Protein AF-A0A958HT23-F1 (afdb_monomer_lite)

Structure (mmCIF, N/CA/C/O backbone):
data_AF-A0A958HT23-F1
#
_entry.id   AF-A0A958HT23-F1
#
loop_
_atom_site.group_PDB
_atom_site.id
_atom_site.type_symbol
_atom_site.label_atom_id
_atom_site.label_alt_id
_atom_site.label_comp_id
_atom_site.label_asym_id
_atom_site.label_entity_id
_atom_site.label_seq_id
_atom_site.pdbx_PDB_ins_code
_atom_site.Cartn_x
_atom_site.Cartn_y
_atom_site.Cartn_z
_atom_site.occupancy
_atom_site.B_iso_or_equiv
_atom_site.auth_seq_id
_atom_site.auth_comp_id
_atom_site.auth_asym_id
_atom_site.auth_atom_id
_atom_site.pdbx_PDB_model_num
ATOM 1 N N . MET A 1 1 ? -53.610 -62.988 22.660 1.00 41.72 1 MET A N 1
ATOM 2 C CA . MET A 1 1 ? -52.977 -63.587 23.856 1.00 41.72 1 MET A CA 1
ATOM 3 C C . MET A 1 1 ? -51.464 -63.371 23.734 1.00 41.72 1 MET A C 1
ATOM 5 O O . MET A 1 1 ? -50.946 -63.710 22.685 1.00 41.72 1 MET A O 1
ATOM 9 N N . ALA A 1 2 ? -50.838 -62.733 24.742 1.00 45.59 2 ALA A N 1
ATOM 10 C CA . ALA A 1 2 ? -49.400 -62.409 24.963 1.00 45.59 2 ALA A CA 1
ATOM 11 C C . ALA A 1 2 ? -48.621 -61.638 23.858 1.00 45.59 2 ALA A C 1
ATOM 13 O O . ALA A 1 2 ? -48.420 -62.140 22.766 1.00 45.59 2 ALA A O 1
ATOM 14 N N . ARG A 1 3 ? -48.279 -60.345 24.014 1.00 47.38 3 ARG A N 1
ATOM 15 C CA . ARG A 1 3 ? -47.216 -59.699 24.837 1.00 47.38 3 ARG A CA 1
ATOM 16 C C . ARG A 1 3 ? -45.774 -60.129 24.506 1.00 47.38 3 ARG A C 1
ATOM 18 O O . ARG A 1 3 ? -45.366 -61.225 24.856 1.00 47.38 3 ARG A O 1
ATOM 25 N N . GLY A 1 4 ? -44.988 -59.165 24.016 1.00 48.19 4 GLY A N 1
ATOM 26 C CA . GLY A 1 4 ? -43.522 -59.177 23.993 1.00 48.19 4 GLY A CA 1
ATOM 27 C C . GLY A 1 4 ? -42.969 -57.778 23.695 1.00 48.19 4 GLY A C 1
ATOM 28 O O . GLY A 1 4 ? -42.936 -57.358 22.548 1.00 48.19 4 GLY A O 1
ATOM 29 N N . ARG A 1 5 ? -42.611 -57.036 24.751 1.00 46.72 5 ARG A N 1
ATOM 30 C CA . ARG A 1 5 ? -41.972 -55.709 24.723 1.00 46.72 5 ARG A CA 1
ATOM 31 C C . ARG A 1 5 ? -40.479 -55.861 24.416 1.00 46.72 5 ARG A C 1
ATOM 33 O O . ARG A 1 5 ? -39.824 -56.658 25.076 1.00 46.72 5 ARG A O 1
ATOM 40 N N . GLY A 1 6 ? -39.951 -55.038 23.513 1.00 45.25 6 GLY A N 1
ATOM 41 C CA . GLY A 1 6 ? -38.518 -54.826 23.308 1.00 45.25 6 GLY A CA 1
ATOM 42 C C . GLY A 1 6 ? -38.237 -53.331 23.210 1.00 45.25 6 GLY A C 1
ATOM 43 O O . GLY A 1 6 ? -38.505 -52.710 22.189 1.00 45.25 6 GLY A O 1
ATOM 44 N N . VAL A 1 7 ? -37.778 -52.759 24.319 1.00 47.97 7 VAL A N 1
ATOM 45 C CA . VAL A 1 7 ? -37.356 -51.366 24.477 1.00 47.97 7 VAL A CA 1
ATOM 46 C C . VAL A 1 7 ? -35.978 -51.197 23.833 1.00 47.97 7 VAL A C 1
ATOM 48 O O . VAL A 1 7 ? -35.064 -51.947 24.157 1.00 47.97 7 VAL A O 1
ATOM 51 N N . GLY A 1 8 ? -35.824 -50.199 22.964 1.00 46.75 8 GLY A N 1
ATOM 52 C CA . GLY A 1 8 ? -34.538 -49.754 22.428 1.00 46.75 8 GLY A CA 1
ATOM 53 C C . GLY A 1 8 ? -34.444 -48.237 22.525 1.00 46.75 8 GLY A C 1
ATOM 54 O O . GLY A 1 8 ? -34.752 -47.530 21.572 1.00 46.75 8 GLY A O 1
ATOM 55 N N . ILE A 1 9 ? -34.075 -47.740 23.707 1.00 49.38 9 ILE A N 1
ATOM 56 C CA . ILE A 1 9 ? -33.758 -46.329 23.943 1.00 49.38 9 ILE A CA 1
ATOM 57 C C . ILE A 1 9 ? -32.324 -46.130 23.455 1.00 49.38 9 ILE A C 1
ATOM 59 O O . ILE A 1 9 ? -31.376 -46.518 24.132 1.00 49.38 9 ILE A O 1
ATOM 63 N N . GLY A 1 10 ? -32.167 -45.563 22.263 1.00 40.88 10 GLY A N 1
ATOM 64 C CA . GLY A 1 10 ? -30.887 -45.087 21.753 1.00 40.88 10 GLY A CA 1
ATOM 65 C C . GLY A 1 10 ? -30.803 -43.574 21.891 1.00 40.88 10 GLY A C 1
ATOM 66 O O . GLY A 1 10 ? -31.068 -42.854 20.935 1.00 40.88 10 GLY A O 1
ATOM 67 N N . ASN A 1 11 ? -30.445 -43.094 23.082 1.00 47.09 11 ASN A N 1
ATOM 68 C CA . ASN A 1 11 ? -29.909 -41.747 23.255 1.00 47.09 11 ASN A CA 1
ATOM 69 C C . ASN A 1 11 ? -28.572 -41.678 22.511 1.00 47.09 11 ASN A C 1
ATOM 71 O O . ASN A 1 11 ? -27.587 -42.221 23.001 1.00 47.09 11 ASN A O 1
ATOM 75 N N . ILE A 1 12 ? -28.510 -40.975 21.382 1.00 53.31 12 ILE A N 1
ATOM 76 C CA . ILE A 1 12 ? -27.264 -40.335 20.956 1.00 53.31 12 ILE A CA 1
ATOM 77 C C . ILE A 1 12 ? -27.627 -38.928 20.507 1.00 53.31 12 ILE A C 1
ATOM 79 O O . ILE A 1 12 ? -28.029 -38.688 19.370 1.00 53.31 12 ILE A O 1
ATOM 83 N N . GLY A 1 13 ? -27.514 -38.001 21.457 1.00 44.50 13 GLY A N 1
ATOM 84 C CA . GLY A 1 13 ? -27.459 -36.584 21.166 1.00 44.50 13 GLY A CA 1
ATOM 85 C C . GLY A 1 13 ? -26.344 -36.338 20.163 1.00 44.50 13 GLY A C 1
ATOM 86 O O . GLY A 1 13 ? -25.166 -36.531 20.460 1.00 44.50 13 GLY A O 1
ATOM 87 N N . VAL A 1 14 ? -26.717 -35.896 18.967 1.00 52.97 14 VAL A N 1
ATOM 88 C CA . VAL A 1 14 ? -25.777 -35.194 18.107 1.00 52.97 14 VAL A CA 1
ATOM 89 C C . VAL A 1 14 ? -25.754 -33.764 18.624 1.00 52.97 14 VAL A C 1
ATOM 91 O O . VAL A 1 14 ? -26.458 -32.881 18.143 1.00 52.97 14 VAL A O 1
ATOM 94 N N . GLU A 1 15 ? -24.973 -33.583 19.687 1.00 54.41 15 GLU A N 1
ATOM 95 C CA . GLU A 1 15 ? -24.462 -32.297 20.136 1.00 54.41 15 GLU A CA 1
ATOM 96 C C . GLU A 1 15 ? -23.711 -31.691 18.942 1.00 54.41 15 GLU A C 1
ATOM 98 O O . GLU A 1 15 ? -22.538 -31.992 18.689 1.00 54.41 15 GLU A O 1
ATOM 103 N N . LEU A 1 16 ? -24.417 -30.897 18.133 1.00 58.34 16 LEU A N 1
ATOM 104 C CA . LEU A 1 16 ? -23.823 -30.097 17.072 1.00 58.34 16 LEU A CA 1
ATOM 105 C C . LEU A 1 16 ? -22.944 -29.056 17.750 1.00 58.34 16 LEU A C 1
ATOM 107 O O . LEU A 1 16 ? -23.380 -27.985 18.170 1.00 58.34 16 LEU A O 1
ATOM 111 N N . ARG A 1 17 ? -21.684 -29.467 17.897 1.00 58.97 17 ARG A N 1
ATOM 112 C CA . ARG A 1 17 ? -20.545 -28.717 18.402 1.00 58.97 17 ARG A CA 1
ATOM 113 C C . ARG A 1 17 ? -20.655 -27.272 17.947 1.00 58.97 17 ARG A C 1
ATOM 115 O O . ARG A 1 17 ? -20.439 -26.951 16.781 1.00 58.97 17 ARG A O 1
ATOM 122 N N . ARG A 1 18 ? -20.959 -26.402 18.905 1.00 56.88 18 ARG A N 1
ATOM 123 C CA . ARG A 1 18 ? -20.845 -24.953 18.795 1.00 56.88 18 ARG A CA 1
ATOM 124 C C . ARG A 1 18 ? -19.383 -24.642 18.468 1.00 56.88 18 ARG A C 1
ATOM 126 O O . ARG A 1 18 ? -18.543 -24.534 19.360 1.00 56.88 18 ARG A O 1
ATOM 133 N N . GLN A 1 19 ? -19.050 -24.591 17.181 1.00 58.28 19 GLN A N 1
ATOM 134 C CA . GLN A 1 19 ? -17.719 -24.229 16.724 1.00 58.28 19 GLN A CA 1
ATOM 135 C C . GLN A 1 19 ? -17.505 -22.775 17.137 1.00 58.28 19 GLN A C 1
ATOM 137 O O . GLN A 1 19 ? -18.157 -21.865 16.624 1.00 58.28 19 GLN A O 1
ATOM 142 N N . LYS A 1 20 ? -16.650 -22.571 18.145 1.00 55.00 20 LYS A N 1
ATOM 143 C CA . LYS A 1 20 ? -16.154 -21.255 18.542 1.00 55.00 20 LYS A CA 1
ATOM 144 C C . LYS A 1 20 ? -15.677 -20.562 17.266 1.00 55.00 20 LYS A C 1
ATOM 146 O O . LYS A 1 20 ? -14.669 -20.975 16.698 1.00 55.00 20 LYS A O 1
ATOM 151 N N . ARG A 1 21 ? -16.403 -19.538 16.803 1.00 58.19 21 ARG A N 1
ATOM 152 C CA . ARG A 1 21 ? -15.860 -18.557 15.860 1.00 58.19 21 ARG A CA 1
ATOM 153 C C . ARG A 1 21 ? -14.637 -17.970 16.554 1.00 58.19 21 ARG A C 1
ATOM 155 O O . ARG A 1 21 ? -14.781 -17.185 17.488 1.00 58.19 21 ARG A O 1
ATOM 162 N N . GLY A 1 22 ? -13.450 -18.446 16.185 1.00 57.28 22 GLY A N 1
ATOM 163 C CA . GLY A 1 22 ? -12.208 -17.803 16.581 1.00 57.28 22 GLY A CA 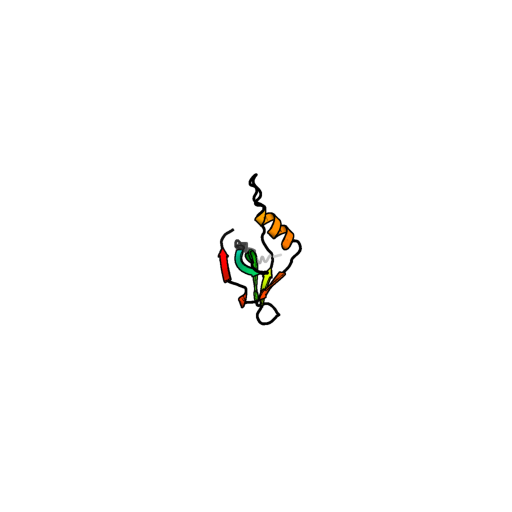1
ATOM 164 C C . GLY A 1 22 ? -12.292 -16.353 16.130 1.00 57.28 22 GLY A C 1
ATOM 165 O O . GLY A 1 22 ? -12.727 -16.084 15.010 1.00 57.28 22 GLY A O 1
ATOM 166 N N . VAL A 1 23 ? -11.962 -15.422 17.019 1.00 65.19 23 VAL A N 1
ATOM 167 C CA . VAL A 1 23 ? -11.847 -14.012 16.652 1.00 65.19 23 VAL A CA 1
ATOM 168 C C . VAL A 1 23 ? -10.765 -13.936 15.578 1.00 65.19 23 VAL A C 1
ATOM 170 O O . VAL A 1 23 ? -9.591 -14.165 15.865 1.00 65.19 23 VAL A O 1
ATOM 173 N N . VAL A 1 24 ? -11.167 -13.692 14.330 1.00 64.38 24 VAL A N 1
ATOM 174 C CA . VAL A 1 24 ? -10.230 -13.443 13.236 1.00 64.38 24 VAL A CA 1
ATOM 175 C C . VAL A 1 24 ? -9.594 -12.094 13.538 1.00 64.38 24 VAL A C 1
ATOM 177 O O . VAL A 1 24 ? -10.261 -11.065 13.463 1.00 64.38 24 VAL A O 1
ATOM 180 N N . ARG A 1 25 ? -8.323 -12.093 13.949 1.00 70.50 25 ARG A N 1
ATOM 181 C CA . ARG A 1 25 ? -7.561 -10.848 14.043 1.00 70.50 25 ARG A CA 1
ATOM 182 C C . ARG A 1 25 ? -7.295 -10.377 12.618 1.00 70.50 25 ARG A C 1
ATOM 184 O O . ARG A 1 25 ? -6.618 -11.076 11.866 1.00 70.50 25 ARG A O 1
ATOM 191 N N . MET A 1 26 ? -7.860 -9.230 12.247 1.00 80.12 26 MET A N 1
ATOM 192 C CA . MET A 1 26 ? -7.470 -8.549 11.015 1.00 80.12 26 MET A CA 1
ATOM 193 C C . MET A 1 26 ? -6.020 -8.113 11.181 1.00 80.12 26 MET A C 1
ATOM 195 O O . MET A 1 26 ? -5.702 -7.362 12.102 1.00 80.12 26 MET A O 1
ATOM 199 N N . ARG A 1 27 ? -5.148 -8.640 10.326 1.00 90.06 27 ARG A N 1
ATOM 200 C CA . ARG A 1 27 ? -3.759 -8.202 10.255 1.00 90.06 27 ARG A CA 1
ATOM 201 C C . ARG A 1 27 ? -3.731 -6.881 9.509 1.00 90.06 27 ARG A C 1
ATOM 203 O O . ARG A 1 27 ? -4.396 -6.747 8.483 1.00 90.06 27 ARG A O 1
ATOM 210 N N . ILE A 1 28 ? -2.979 -5.928 10.031 1.00 94.75 28 ILE A N 1
ATOM 211 C CA . ILE A 1 28 ? -2.720 -4.667 9.354 1.00 94.75 28 ILE A CA 1
ATOM 212 C C . ILE A 1 28 ? -1.229 -4.596 9.130 1.00 94.75 28 ILE A C 1
ATOM 214 O O . ILE A 1 28 ? -0.439 -4.839 10.038 1.00 94.75 28 ILE A O 1
ATOM 218 N N . PHE A 1 29 ? -0.852 -4.268 7.909 1.00 96.44 29 PHE A N 1
ATOM 219 C CA . PHE A 1 29 ? 0.526 -4.060 7.545 1.00 96.44 29 PHE A CA 1
ATOM 220 C C . PHE A 1 29 ? 0.758 -2.593 7.255 1.00 96.44 29 PHE A C 1
ATOM 222 O O . PHE A 1 29 ? 0.017 -1.986 6.486 1.00 96.44 29 PHE A O 1
ATOM 229 N N . ARG A 1 30 ? 1.811 -2.035 7.841 1.00 96.00 30 ARG A N 1
ATOM 230 C CA . ARG A 1 30 ? 2.330 -0.718 7.497 1.00 96.00 30 ARG A CA 1
ATOM 231 C C . ARG A 1 30 ? 3.476 -0.881 6.508 1.00 96.00 30 ARG A C 1
ATOM 233 O O . ARG A 1 30 ? 4.464 -1.549 6.812 1.00 96.00 30 ARG A O 1
ATOM 240 N N . VAL A 1 31 ? 3.341 -0.270 5.337 1.00 96.81 31 VAL A N 1
ATOM 241 C CA . VAL A 1 31 ? 4.287 -0.377 4.222 1.00 96.81 31 VAL A CA 1
ATOM 242 C C . VAL A 1 31 ? 4.873 0.993 3.928 1.00 96.81 31 VAL A C 1
ATOM 244 O O . VAL A 1 31 ? 4.147 1.914 3.556 1.00 96.81 31 VAL A O 1
ATOM 247 N N . SER A 1 32 ? 6.190 1.120 4.074 1.00 96.81 32 SER A N 1
ATOM 248 C CA . SER A 1 32 ? 6.939 2.337 3.758 1.00 96.81 32 SER A CA 1
ATOM 249 C C . SER A 1 32 ? 7.758 2.132 2.486 1.00 96.81 32 SER A C 1
ATOM 251 O O . SER A 1 32 ? 8.526 1.172 2.405 1.00 96.81 32 SER A O 1
ATOM 253 N N . PHE A 1 33 ? 7.623 3.017 1.499 1.00 96.88 33 PHE A 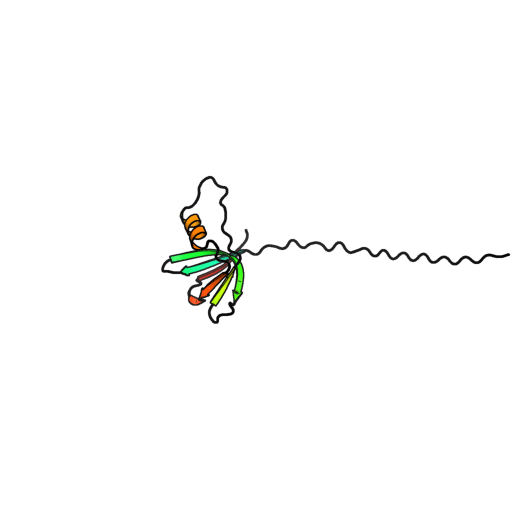N 1
ATOM 254 C CA . PHE A 1 33 ? 8.273 2.868 0.191 1.00 96.88 33 PHE A CA 1
ATOM 255 C C . PHE A 1 33 ? 8.571 4.212 -0.484 1.00 96.88 33 PHE A C 1
ATOM 257 O O . PHE A 1 33 ? 7.963 5.234 -0.167 1.00 96.88 33 PHE A O 1
ATOM 264 N N . HIS A 1 34 ? 9.499 4.205 -1.438 1.00 96.19 34 HIS A N 1
ATOM 265 C CA . HIS A 1 34 ? 9.778 5.339 -2.315 1.00 96.19 34 HIS A CA 1
ATOM 266 C C . HIS A 1 34 ? 8.895 5.308 -3.567 1.00 96.19 34 HIS A C 1
ATOM 268 O O . HIS A 1 34 ? 8.776 4.280 -4.226 1.00 96.19 34 HIS A O 1
ATOM 274 N N . SER A 1 35 ? 8.326 6.453 -3.945 1.00 91.81 35 SER A N 1
ATOM 275 C CA . SER A 1 35 ? 7.646 6.639 -5.232 1.00 91.81 35 SER A CA 1
ATOM 276 C C . SER A 1 35 ? 7.769 8.092 -5.680 1.00 91.81 35 SER A C 1
ATOM 278 O O . SER A 1 35 ? 7.587 9.004 -4.877 1.00 91.81 35 SER A O 1
ATOM 280 N N . ASN A 1 36 ? 8.121 8.326 -6.948 1.00 89.88 36 ASN A N 1
ATOM 281 C CA . ASN A 1 36 ? 8.217 9.665 -7.551 1.00 89.88 36 ASN A CA 1
ATOM 282 C C . ASN A 1 36 ? 8.998 10.694 -6.702 1.00 89.88 36 ASN A C 1
ATOM 284 O O . ASN A 1 36 ? 8.590 11.846 -6.558 1.00 89.88 36 ASN A O 1
ATOM 288 N N . GLY A 1 37 ? 10.114 10.266 -6.101 1.00 90.94 37 GLY A N 1
ATOM 289 C CA . GLY A 1 37 ? 10.967 11.117 -5.259 1.00 90.94 37 GLY A CA 1
ATOM 290 C C . GLY A 1 37 ? 10.409 11.427 -3.864 1.00 90.94 37 GLY A C 1
ATOM 291 O O . GLY A 1 37 ? 11.017 12.198 -3.128 1.00 90.94 37 GLY A O 1
ATOM 292 N N . LYS A 1 38 ? 9.282 10.825 -3.479 1.00 90.88 38 LYS A N 1
ATOM 293 C CA . LYS A 1 38 ? 8.664 10.953 -2.155 1.00 90.88 38 LYS A CA 1
ATOM 294 C C . LYS A 1 38 ? 8.709 9.624 -1.408 1.00 90.88 38 LYS A C 1
ATOM 296 O O . LYS A 1 38 ? 8.831 8.557 -2.009 1.00 90.88 38 LYS A O 1
ATOM 301 N N . VAL A 1 39 ? 8.600 9.704 -0.087 1.00 92.69 39 VAL A N 1
ATOM 302 C CA . VAL A 1 39 ? 8.394 8.548 0.788 1.00 92.69 39 VAL A CA 1
ATOM 303 C C . VAL A 1 39 ? 6.914 8.465 1.126 1.00 92.69 39 VAL A C 1
ATOM 305 O O . VAL A 1 39 ? 6.335 9.437 1.604 1.00 92.69 39 VAL A O 1
ATOM 308 N N . TYR A 1 40 ? 6.328 7.298 0.893 1.00 93.31 40 TYR A N 1
ATOM 309 C CA . TYR A 1 40 ? 4.947 6.981 1.223 1.00 93.31 40 TYR A CA 1
ATOM 310 C C . TYR A 1 40 ? 4.903 5.996 2.386 1.00 93.31 40 TYR A C 1
ATOM 312 O O . TYR A 1 40 ? 5.788 5.149 2.532 1.00 93.31 40 TYR A O 1
ATOM 320 N N . GLN A 1 41 ? 3.850 6.098 3.193 1.00 93.38 41 GLN A N 1
ATOM 321 C CA . GLN A 1 41 ? 3.507 5.129 4.223 1.00 93.38 41 GLN A CA 1
ATOM 322 C C . GLN A 1 41 ? 2.021 4.800 4.095 1.00 93.38 41 GLN A C 1
ATOM 324 O O . GLN A 1 41 ? 1.183 5.674 4.299 1.00 93.38 41 GLN A O 1
ATOM 329 N N . LEU A 1 42 ? 1.707 3.554 3.749 1.00 93.69 42 LEU A N 1
ATOM 330 C CA . LEU A 1 42 ? 0.335 3.075 3.588 1.00 93.69 42 LEU A CA 1
ATOM 331 C C . LEU A 1 42 ? 0.055 1.930 4.555 1.00 93.69 42 LEU A C 1
ATOM 333 O O . LEU A 1 42 ? 0.951 1.144 4.870 1.00 93.69 42 LEU A O 1
ATOM 337 N N . HIS A 1 43 ? -1.196 1.826 4.993 1.00 94.44 43 HIS A N 1
ATOM 338 C CA . HIS A 1 43 ? -1.689 0.655 5.703 1.00 94.44 43 HIS A CA 1
ATOM 339 C C . HIS A 1 43 ? -2.471 -0.231 4.734 1.00 94.44 43 HIS A C 1
ATOM 341 O O . HIS A 1 43 ? -3.197 0.273 3.881 1.00 94.44 43 HIS A O 1
ATOM 347 N N . ALA A 1 44 ? -2.310 -1.544 4.841 1.00 95.25 44 ALA A N 1
ATOM 348 C CA . ALA A 1 44 ? -2.950 -2.528 3.976 1.00 95.25 44 ALA A CA 1
ATOM 349 C C . ALA A 1 44 ? -3.303 -3.778 4.784 1.00 95.25 44 ALA A C 1
ATOM 351 O O . ALA A 1 44 ? -2.631 -4.087 5.768 1.00 95.25 44 ALA A O 1
ATOM 352 N N . GLN A 1 45 ? -4.333 -4.520 4.382 1.00 95.00 45 GLN A N 1
ATOM 353 C CA . GLN A 1 45 ? -4.651 -5.795 5.041 1.00 95.00 45 GLN A CA 1
ATOM 354 C C . GLN A 1 45 ? -3.945 -6.988 4.405 1.00 95.00 45 GLN A C 1
ATOM 356 O O . GLN A 1 45 ? -3.795 -8.027 5.047 1.00 95.00 45 GLN A O 1
ATOM 361 N N . GLN A 1 46 ? -3.541 -6.859 3.144 1.00 95.25 46 GLN A N 1
ATOM 362 C CA . GLN A 1 46 ? -2.984 -7.953 2.365 1.00 95.25 46 GLN A CA 1
ATOM 363 C C . GLN A 1 46 ? -1.649 -7.537 1.756 1.00 95.25 46 GLN A C 1
ATOM 365 O O . GLN A 1 46 ? -1.518 -6.463 1.166 1.00 95.25 46 GLN A O 1
ATOM 370 N N . ILE A 1 47 ? -0.660 -8.418 1.904 1.00 95.94 47 ILE A N 1
ATOM 371 C CA . ILE A 1 47 ? 0.651 -8.321 1.267 1.00 95.94 47 ILE A CA 1
ATOM 372 C C . ILE A 1 47 ? 1.007 -9.700 0.733 1.00 95.94 47 ILE A C 1
ATOM 374 O O . ILE A 1 47 ? 0.912 -10.694 1.454 1.00 95.94 47 ILE A O 1
ATOM 378 N N . SER A 1 48 ? 1.441 -9.763 -0.520 1.00 95.31 48 SER A N 1
ATOM 379 C CA . SER A 1 48 ? 1.889 -11.002 -1.146 1.00 95.31 48 SER A CA 1
ATOM 380 C C . SER A 1 48 ? 2.976 -10.743 -2.187 1.00 95.31 48 SER A C 1
ATOM 382 O O . SER A 1 48 ? 3.257 -9.604 -2.564 1.00 95.31 48 SER A O 1
ATOM 384 N N . GLN A 1 49 ? 3.628 -11.810 -2.638 1.00 93.75 49 GLN A N 1
ATOM 385 C CA . GLN A 1 49 ? 4.460 -11.728 -3.830 1.00 93.75 49 GLN A CA 1
ATOM 386 C C . GLN A 1 49 ? 3.551 -11.527 -5.045 1.00 93.75 49 GLN A C 1
ATOM 388 O O . GLN A 1 49 ? 2.574 -12.255 -5.199 1.00 93.75 49 GLN A O 1
ATOM 393 N N . ALA A 1 50 ? 3.868 -10.551 -5.892 1.00 93.94 50 ALA A N 1
ATOM 394 C CA . ALA A 1 50 ? 3.096 -10.317 -7.103 1.00 93.94 50 ALA A CA 1
ATOM 395 C C . ALA A 1 50 ? 3.364 -11.404 -8.156 1.00 93.94 50 ALA A C 1
ATOM 397 O O . ALA A 1 50 ? 4.447 -11.991 -8.195 1.00 93.94 50 ALA A O 1
ATOM 398 N N . ASP A 1 51 ? 2.421 -11.580 -9.086 1.00 92.31 51 ASP A N 1
ATOM 399 C CA . ASP A 1 51 ? 2.617 -12.416 -10.282 1.00 92.31 51 ASP A CA 1
ATOM 400 C C . ASP A 1 51 ? 3.787 -11.914 -11.152 1.00 92.31 51 ASP A C 1
ATOM 402 O O . ASP A 1 51 ? 4.414 -12.673 -11.894 1.00 92.31 51 ASP A O 1
ATOM 406 N N . LEU A 1 52 ? 4.102 -10.616 -11.054 1.00 93.00 52 LEU A N 1
ATOM 407 C CA . LEU A 1 52 ? 5.231 -9.997 -11.732 1.00 93.00 52 LEU A CA 1
ATOM 408 C C . LEU A 1 52 ? 6.515 -10.145 -10.905 1.00 93.00 52 LEU A C 1
ATOM 410 O O . LEU A 1 52 ? 6.621 -9.651 -9.781 1.00 93.00 52 LEU A O 1
ATOM 414 N N . TYR A 1 53 ? 7.528 -10.776 -11.500 1.00 94.38 53 TYR A N 1
ATOM 415 C CA . TYR A 1 53 ? 8.825 -10.970 -10.856 1.00 94.38 53 TYR A CA 1
ATOM 416 C C . TYR A 1 53 ? 9.455 -9.642 -10.407 1.00 94.38 53 TYR A C 1
ATOM 418 O O . TYR A 1 53 ? 9.545 -8.688 -11.179 1.00 94.38 53 TYR A O 1
ATOM 426 N N . GLY A 1 54 ? 9.942 -9.607 -9.163 1.00 95.25 54 GLY A N 1
ATOM 427 C CA . GLY A 1 54 ? 10.575 -8.426 -8.570 1.00 95.25 54 GLY A CA 1
ATOM 428 C C . GLY A 1 54 ? 9.597 -7.400 -7.990 1.00 95.25 54 GLY A C 1
ATOM 429 O O . GLY A 1 54 ? 10.036 -6.312 -7.606 1.00 95.25 54 GLY A O 1
ATOM 430 N N . PHE A 1 55 ? 8.305 -7.733 -7.901 1.00 97.12 55 PHE A N 1
ATOM 431 C CA . PHE A 1 55 ? 7.275 -6.884 -7.310 1.00 97.12 55 PHE A CA 1
ATOM 432 C C . PHE A 1 55 ? 6.611 -7.538 -6.095 1.00 97.12 55 PHE A C 1
ATOM 434 O O . PHE A 1 55 ? 6.448 -8.757 -6.008 1.00 97.12 55 PHE A O 1
ATOM 441 N N . ILE A 1 56 ? 6.210 -6.687 -5.157 1.00 97.06 56 ILE A N 1
ATOM 442 C CA . ILE A 1 56 ? 5.345 -7.015 -4.026 1.00 97.06 56 ILE A CA 1
ATOM 443 C C . ILE A 1 56 ? 3.973 -6.426 -4.330 1.00 97.06 56 ILE A C 1
ATOM 445 O O . ILE A 1 56 ? 3.868 -5.279 -4.766 1.00 97.06 56 ILE A O 1
ATOM 449 N N . GLU A 1 57 ? 2.931 -7.212 -4.101 1.00 97.38 57 GLU A N 1
ATOM 450 C CA . GLU A 1 57 ? 1.552 -6.761 -4.192 1.00 97.38 57 GLU A CA 1
ATOM 451 C C . GLU A 1 57 ? 1.049 -6.383 -2.800 1.00 97.38 57 GLU A C 1
ATOM 453 O O . GLU A 1 57 ? 1.146 -7.180 -1.863 1.00 97.38 57 GLU A O 1
ATOM 458 N N . ILE A 1 58 ? 0.496 -5.177 -2.672 1.00 97.00 58 ILE A N 1
ATOM 459 C CA . ILE A 1 58 ? -0.264 -4.754 -1.493 1.00 97.00 58 ILE A CA 1
ATOM 460 C C . ILE A 1 58 ? -1.691 -4.412 -1.916 1.00 97.00 58 ILE A C 1
ATOM 462 O O . ILE A 1 58 ? -1.905 -3.785 -2.958 1.00 97.00 58 ILE A O 1
ATOM 466 N N . SER A 1 59 ? -2.672 -4.833 -1.130 1.00 96.25 59 SER A N 1
ATOM 467 C CA . SER A 1 59 ? -4.091 -4.642 -1.438 1.00 96.25 59 SER A CA 1
ATOM 468 C C . SER A 1 59 ? -4.915 -4.430 -0.173 1.00 96.25 59 SER A C 1
ATOM 470 O O . SER A 1 59 ? -4.412 -4.548 0.949 1.00 96.25 59 SER A O 1
ATOM 472 N N . ASP A 1 60 ? -6.177 -4.040 -0.368 1.00 94.25 60 ASP A N 1
ATOM 473 C CA . ASP A 1 60 ? -7.082 -3.633 0.709 1.00 94.25 60 ASP A CA 1
ATOM 474 C C . ASP A 1 60 ? -6.476 -2.503 1.555 1.00 94.25 60 ASP A C 1
ATOM 476 O O . ASP A 1 60 ? -6.296 -2.629 2.772 1.00 94.25 60 ASP A O 1
ATOM 480 N N . LEU A 1 61 ? -6.111 -1.409 0.872 1.00 93.38 61 LEU A N 1
ATOM 481 C CA . LEU A 1 61 ? -5.556 -0.217 1.504 1.00 93.38 61 LEU A CA 1
ATOM 482 C C . LEU A 1 61 ? -6.519 0.335 2.555 1.00 93.38 61 LEU A C 1
ATOM 484 O O . LEU A 1 61 ? -7.719 0.484 2.324 1.00 93.38 61 LEU A O 1
ATOM 488 N N . LEU A 1 62 ? -5.956 0.662 3.709 1.00 90.25 62 LEU A N 1
ATOM 489 C CA . LEU A 1 62 ? -6.645 1.252 4.837 1.00 90.25 62 LEU A CA 1
ATOM 490 C C . LEU A 1 62 ? -6.259 2.724 4.921 1.00 90.25 62 LEU A C 1
ATOM 492 O O . LEU A 1 62 ? -5.087 3.069 5.076 1.00 90.25 62 LEU A O 1
ATOM 496 N N . PHE A 1 63 ? -7.272 3.573 4.845 1.00 85.62 63 PHE A N 1
ATOM 497 C CA . PHE A 1 63 ? -7.160 5.005 5.055 1.00 85.62 63 PHE A CA 1
ATOM 498 C C . PHE A 1 63 ? -7.958 5.329 6.305 1.00 85.62 63 PHE A C 1
ATOM 500 O O . PHE A 1 63 ? -9.156 5.042 6.341 1.00 85.62 63 PHE A O 1
ATOM 507 N N . ASP A 1 64 ? -7.313 5.860 7.337 1.00 72.12 64 ASP A N 1
ATOM 508 C CA . ASP A 1 64 ? -8.003 6.079 8.599 1.00 72.12 64 ASP A CA 1
ATOM 509 C C . ASP A 1 64 ? -8.869 7.330 8.441 1.00 72.12 64 ASP A C 1
ATOM 511 O O . ASP A 1 64 ? -8.416 8.403 8.051 1.00 72.12 64 ASP A O 1
ATOM 515 N N . GLU A 1 65 ? -10.178 7.216 8.619 1.00 60.91 65 GLU A N 1
ATOM 516 C CA . GLU A 1 65 ? -10.992 8.419 8.744 1.00 60.91 65 GLU A CA 1
ATOM 517 C C . GLU A 1 65 ? -10.774 8.912 10.161 1.00 60.91 65 GLU A C 1
ATOM 519 O O . GLU A 1 65 ? -11.446 8.459 11.084 1.00 60.91 65 GLU A O 1
ATOM 524 N N . HIS A 1 66 ? -9.794 9.798 10.359 1.00 52.41 66 HIS A N 1
ATOM 525 C CA . HIS A 1 66 ? -9.683 10.503 11.622 1.00 52.41 66 HIS A CA 1
ATOM 526 C C . HIS A 1 66 ? -11.041 11.156 11.921 1.00 52.41 66 HIS A C 1
ATOM 528 O O . HIS A 1 66 ? -11.378 12.210 11.396 1.00 52.41 66 HIS A O 1
ATOM 534 N N . THR A 1 67 ? -11.816 10.549 12.823 1.00 45.66 67 THR A N 1
ATOM 535 C CA . THR A 1 67 ? -13.037 11.102 13.434 1.00 45.66 67 THR A CA 1
ATOM 536 C C . THR A 1 67 ? -12.751 12.322 14.321 1.00 45.66 67 THR A C 1
ATOM 538 O O . THR A 1 67 ? -13.586 12.731 15.126 1.00 45.66 67 THR A O 1
ATOM 541 N N . SER A 1 68 ? -11.559 12.909 14.212 1.00 46.56 68 SER A N 1
ATOM 542 C CA . SER A 1 68 ? -11.171 14.116 14.921 1.00 46.56 68 SER A CA 1
ATOM 543 C C . SER A 1 68 ? -11.443 15.319 14.022 1.00 46.56 68 SER A C 1
ATOM 545 O O . SER A 1 68 ? -11.183 15.279 12.827 1.00 46.56 68 SER A O 1
ATOM 547 N N . LEU A 1 69 ? -11.951 16.400 14.610 1.00 55.94 69 LEU A N 1
ATOM 548 C CA . LEU A 1 69 ? -12.287 17.686 13.977 1.00 55.94 69 LEU A CA 1
ATOM 549 C C . LEU A 1 69 ? -11.152 18.357 13.165 1.00 55.94 69 LEU A C 1
ATOM 551 O O . LEU A 1 69 ? -11.361 19.442 12.627 1.00 55.94 69 LEU A O 1
ATOM 555 N N . VAL A 1 70 ? -9.969 17.745 13.078 1.00 59.53 70 VAL A N 1
ATOM 556 C CA . VAL A 1 70 ? -8.816 18.212 12.309 1.00 59.53 70 VAL A CA 1
ATOM 557 C C . VAL A 1 70 ? -8.466 17.158 11.265 1.00 59.53 70 VAL A C 1
ATOM 559 O O . VAL A 1 70 ? -8.093 16.036 11.602 1.00 59.53 70 VAL A O 1
ATOM 562 N N . ILE A 1 71 ? -8.585 17.542 9.998 1.00 63.34 71 ILE A N 1
ATOM 563 C CA . ILE A 1 71 ? -8.201 16.715 8.857 1.00 63.34 71 ILE A CA 1
ATOM 564 C C . ILE A 1 71 ? -6.752 17.045 8.479 1.00 63.34 71 ILE A C 1
ATOM 566 O O . ILE A 1 71 ? -6.416 18.220 8.308 1.00 63.34 71 ILE A O 1
ATOM 570 N N . ASP A 1 72 ? -5.896 16.028 8.342 1.00 74.00 72 ASP A N 1
ATOM 571 C CA . ASP A 1 72 ? -4.535 16.204 7.826 1.00 74.00 72 ASP A CA 1
ATOM 572 C C . ASP A 1 72 ? -4.564 16.296 6.281 1.00 74.00 72 ASP A C 1
ATOM 574 O O . ASP A 1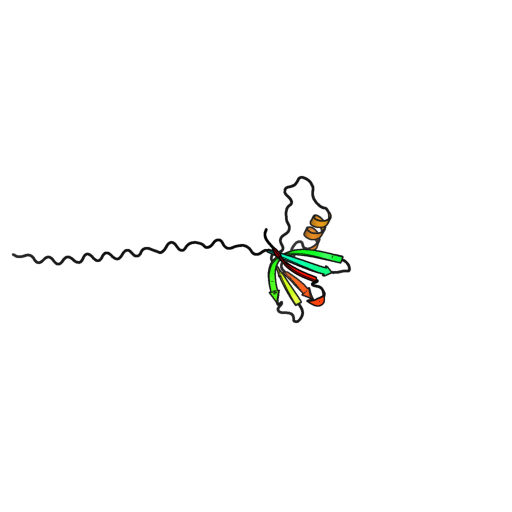 72 ? -4.927 15.324 5.608 1.00 74.00 72 ASP A O 1
ATOM 578 N N . PRO A 1 73 ? -4.162 17.431 5.672 1.00 78.12 73 PRO A N 1
ATOM 579 C CA . PRO A 1 73 ? -4.162 17.597 4.217 1.00 78.12 73 PRO A CA 1
ATOM 580 C C . PRO A 1 73 ? -3.195 16.651 3.485 1.00 78.12 73 PRO A C 1
ATOM 582 O O . PRO A 1 73 ? -3.326 16.464 2.273 1.00 78.12 73 PRO A O 1
ATOM 585 N N . ALA A 1 74 ? -2.193 16.081 4.164 1.00 78.81 74 ALA A N 1
ATOM 586 C CA . ALA A 1 74 ? -1.329 15.058 3.581 1.00 78.81 74 ALA A CA 1
ATOM 587 C C . ALA A 1 74 ? -2.075 13.727 3.427 1.00 78.81 74 ALA A C 1
ATOM 589 O O . ALA A 1 74 ? -1.930 13.062 2.399 1.00 78.81 74 ALA A O 1
ATOM 590 N N . GLU A 1 75 ? -2.912 13.369 4.400 1.00 79.31 75 GLU A N 1
ATOM 591 C CA . GLU A 1 75 ? -3.714 12.152 4.338 1.00 79.31 75 GLU A CA 1
ATOM 592 C C . GLU A 1 75 ? -4.812 12.254 3.276 1.00 79.31 75 GLU A C 1
ATOM 594 O O . GLU A 1 75 ? -4.984 11.324 2.492 1.00 79.31 75 GLU A O 1
ATOM 599 N N . GLU A 1 76 ? -5.498 13.395 3.159 1.00 84.00 76 GLU A N 1
ATOM 600 C CA . GLU A 1 76 ? -6.473 13.601 2.077 1.00 84.00 76 GLU A CA 1
ATOM 601 C C . GLU A 1 76 ? -5.840 13.469 0.693 1.00 84.00 76 GLU A C 1
ATOM 603 O O . GLU A 1 76 ? -6.418 12.852 -0.201 1.00 84.00 76 GLU A O 1
ATOM 608 N N . LYS A 1 77 ? -4.629 14.008 0.511 1.00 86.31 77 LYS A N 1
ATOM 609 C CA . LYS A 1 77 ? -3.885 13.853 -0.744 1.00 86.31 77 LYS A CA 1
ATOM 610 C C . LYS A 1 77 ? -3.543 12.397 -1.017 1.00 86.31 77 LYS A C 1
ATOM 612 O O . LYS A 1 77 ? -3.699 11.971 -2.154 1.00 86.31 77 LYS A O 1
ATOM 617 N N . LEU A 1 78 ? -3.122 11.638 -0.002 1.00 85.75 78 LEU A N 1
ATOM 618 C CA . LEU A 1 78 ? -2.879 10.199 -0.137 1.00 85.75 78 LEU A CA 1
ATOM 619 C C . LEU A 1 78 ? -4.161 9.459 -0.529 1.00 85.75 78 LEU A C 1
ATOM 621 O O . LEU A 1 78 ? -4.152 8.699 -1.494 1.00 85.75 78 LEU A O 1
ATOM 625 N N . LYS A 1 79 ? -5.274 9.720 0.167 1.00 87.00 79 LYS A N 1
ATOM 626 C CA . LYS A 1 79 ? -6.582 9.135 -0.157 1.00 87.00 79 LYS A CA 1
ATOM 627 C C . LYS A 1 79 ? -6.991 9.448 -1.590 1.00 87.00 79 LYS A C 1
ATOM 629 O O . LYS A 1 79 ? -7.418 8.547 -2.300 1.00 87.00 79 LYS A O 1
ATOM 634 N N . ALA A 1 80 ? -6.843 10.699 -2.021 1.00 90.19 80 ALA A N 1
ATOM 635 C CA . ALA A 1 80 ? -7.173 11.124 -3.376 1.00 90.19 80 ALA A CA 1
ATOM 636 C C . ALA A 1 80 ? -6.248 10.492 -4.429 1.00 90.19 80 ALA A C 1
ATOM 638 O O . ALA A 1 80 ? -6.726 10.056 -5.472 1.00 90.19 80 ALA A O 1
ATOM 639 N N . GLU A 1 81 ? -4.942 10.413 -4.159 1.00 90.81 81 GLU A N 1
ATOM 640 C CA . GLU A 1 81 ? -3.941 9.838 -5.068 1.00 90.81 81 GLU A CA 1
ATOM 641 C C . GLU A 1 81 ? -4.162 8.336 -5.293 1.00 90.81 81 GLU A C 1
ATOM 643 O O . GLU A 1 81 ? -4.017 7.851 -6.413 1.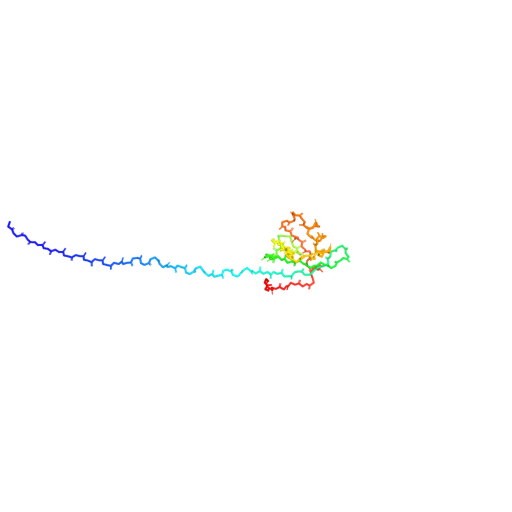00 90.81 81 GLU A O 1
ATOM 648 N N . PHE A 1 82 ? -4.565 7.608 -4.249 1.00 90.69 82 PHE A N 1
ATOM 649 C CA . PHE A 1 82 ? -4.816 6.166 -4.304 1.00 90.69 82 PHE A CA 1
ATOM 650 C C . PHE A 1 82 ? -6.310 5.808 -4.360 1.00 90.69 82 PHE A C 1
ATOM 652 O O . PHE A 1 82 ? -6.679 4.641 -4.201 1.00 90.69 82 PHE A O 1
ATOM 659 N N . ALA A 1 83 ? -7.183 6.786 -4.617 1.00 89.94 83 ALA A N 1
ATOM 660 C CA . ALA A 1 83 ? -8.616 6.559 -4.738 1.00 89.94 83 ALA A CA 1
ATOM 661 C C . ALA A 1 83 ? -8.906 5.582 -5.888 1.00 89.94 83 ALA A C 1
ATOM 663 O O . ALA A 1 83 ? -8.500 5.792 -7.030 1.00 89.94 83 ALA A O 1
ATOM 664 N N . GLY A 1 84 ? -9.623 4.497 -5.586 1.00 91.19 84 GLY A N 1
ATOM 665 C CA . GLY A 1 84 ? -9.968 3.463 -6.566 1.00 91.19 84 GLY A CA 1
ATOM 666 C C . GLY A 1 84 ? -8.839 2.482 -6.902 1.00 91.19 84 GLY A C 1
ATOM 667 O O . GLY A 1 84 ? -9.062 1.558 -7.686 1.00 91.19 84 GLY A O 1
ATOM 668 N N . VAL A 1 85 ? -7.652 2.621 -6.299 1.00 94.69 85 VAL A N 1
ATOM 669 C CA . VAL A 1 85 ? -6.576 1.637 -6.451 1.00 94.69 85 VAL A CA 1
ATOM 670 C C . VAL A 1 85 ? -6.927 0.378 -5.663 1.00 94.69 85 VAL A C 1
ATOM 672 O O . VAL A 1 85 ? -7.010 0.392 -4.440 1.00 94.69 85 VAL A O 1
ATOM 675 N N . GLN A 1 86 ? -7.123 -0.729 -6.377 1.00 94.19 86 GLN A N 1
ATOM 676 C CA . GLN A 1 86 ? -7.442 -2.022 -5.760 1.00 94.19 86 GLN A CA 1
ATOM 677 C C . GLN A 1 86 ? -6.186 -2.735 -5.250 1.00 94.19 86 GLN A C 1
ATOM 679 O O . GLN A 1 86 ? -6.212 -3.387 -4.208 1.00 94.19 86 GLN A O 1
ATOM 684 N N . ARG A 1 87 ? -5.089 -2.629 -6.009 1.00 95.19 87 ARG A N 1
ATOM 685 C CA . ARG A 1 87 ? -3.811 -3.291 -5.738 1.00 95.19 87 ARG A CA 1
ATOM 686 C C . ARG A 1 87 ? -2.666 -2.392 -6.186 1.00 95.19 87 ARG A C 1
ATOM 688 O O . ARG A 1 87 ? -2.735 -1.815 -7.272 1.00 95.19 87 ARG A O 1
ATOM 695 N N . LEU A 1 88 ? -1.618 -2.295 -5.376 1.00 95.81 88 LEU A N 1
ATOM 696 C CA . LEU A 1 88 ? -0.350 -1.682 -5.761 1.00 95.81 88 LEU A CA 1
ATOM 697 C C . LEU A 1 88 ? 0.691 -2.765 -6.004 1.00 95.81 88 LEU A C 1
ATOM 699 O O . LEU A 1 88 ? 0.923 -3.612 -5.146 1.00 95.81 88 LEU A O 1
ATOM 703 N N . LEU A 1 89 ? 1.367 -2.664 -7.146 1.00 97.00 89 LEU A N 1
ATOM 704 C CA . LEU A 1 89 ? 2.553 -3.447 -7.459 1.00 97.00 89 LEU A CA 1
ATOM 705 C C . LEU A 1 89 ? 3.778 -2.576 -7.195 1.00 97.00 89 LEU A C 1
ATOM 707 O O . LEU A 1 89 ? 4.094 -1.673 -7.970 1.00 97.00 89 LEU A O 1
ATOM 711 N N . LEU A 1 90 ? 4.459 -2.836 -6.084 1.00 96.69 90 LEU A N 1
ATOM 712 C CA . LEU A 1 90 ? 5.646 -2.099 -5.673 1.00 96.69 90 LEU A CA 1
ATOM 713 C C . LEU A 1 90 ? 6.904 -2.872 -6.079 1.00 96.69 90 LEU A C 1
ATOM 715 O O . LEU A 1 90 ? 7.046 -4.032 -5.685 1.00 96.69 90 LEU A O 1
ATOM 719 N N . PRO A 1 91 ? 7.848 -2.262 -6.819 1.00 96.75 91 PRO A N 1
ATOM 720 C CA . PRO A 1 91 ? 9.154 -2.870 -7.029 1.00 96.75 91 PRO A CA 1
ATOM 721 C C . PRO A 1 91 ? 9.825 -3.141 -5.679 1.00 96.75 91 PRO A C 1
ATOM 723 O O . PRO A 1 91 ? 9.855 -2.264 -4.816 1.00 96.75 91 PRO A O 1
ATOM 726 N N . MET A 1 92 ? 10.417 -4.322 -5.49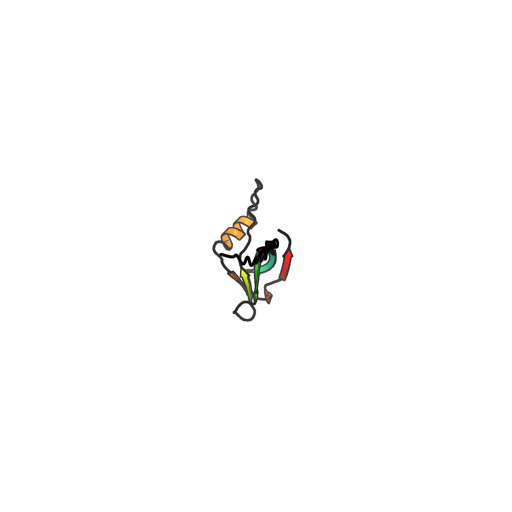5 1.00 95.81 92 MET A N 1
ATOM 727 C CA . MET A 1 92 ? 11.027 -4.703 -4.210 1.00 95.81 92 MET A CA 1
ATOM 728 C C . MET A 1 92 ? 12.086 -3.703 -3.728 1.00 95.81 92 MET A C 1
ATOM 730 O O . MET A 1 92 ? 12.179 -3.436 -2.536 1.00 95.81 92 MET A O 1
ATOM 734 N N . HIS A 1 93 ? 12.855 -3.114 -4.648 1.00 96.00 93 HIS A N 1
ATOM 735 C CA . HIS A 1 93 ? 13.891 -2.130 -4.322 1.00 96.00 93 HIS A CA 1
ATOM 736 C C . HIS A 1 93 ? 13.333 -0.766 -3.880 1.00 96.00 93 HIS A C 1
ATOM 738 O O . HIS A 1 93 ? 14.075 0.042 -3.330 1.00 96.00 93 HIS A O 1
ATOM 744 N N . ALA A 1 94 ? 12.053 -0.490 -4.139 1.00 96.88 94 ALA A N 1
ATOM 745 C CA . ALA A 1 94 ? 11.386 0.727 -3.692 1.00 96.88 94 ALA A CA 1
ATOM 746 C C . ALA A 1 94 ? 10.825 0.585 -2.268 1.00 96.88 94 ALA A C 1
ATOM 748 O O . ALA A 1 94 ? 10.596 1.592 -1.597 1.00 96.88 94 ALA A O 1
ATOM 749 N N . VAL A 1 95 ? 10.605 -0.646 -1.795 1.00 97.12 95 VAL A N 1
ATOM 750 C CA . VAL A 1 95 ? 10.100 -0.919 -0.447 1.00 97.12 95 VAL A CA 1
ATOM 751 C C . VAL A 1 95 ? 11.221 -0.736 0.571 1.00 97.12 95 VAL A C 1
ATOM 753 O O . VAL A 1 95 ? 12.271 -1.364 0.483 1.00 97.12 95 VAL A O 1
ATOM 756 N N . MET A 1 96 ? 10.977 0.111 1.569 1.00 97.81 96 MET A N 1
ATOM 757 C CA . MET A 1 96 ? 11.905 0.342 2.675 1.00 97.81 96 MET A CA 1
ATOM 758 C C . MET A 1 96 ? 11.616 -0.582 3.857 1.00 97.81 96 MET A C 1
ATOM 760 O O . MET A 1 96 ? 12.540 -1.125 4.459 1.00 97.81 96 MET A O 1
ATOM 764 N N . ARG A 1 97 ? 10.336 -0.732 4.230 1.00 97.44 97 ARG A N 1
ATOM 765 C CA . ARG A 1 97 ? 9.933 -1.525 5.397 1.00 97.44 97 ARG A CA 1
ATOM 766 C C . ARG A 1 97 ? 8.491 -2.011 5.292 1.00 97.44 97 ARG A C 1
ATOM 768 O O . ARG A 1 97 ? 7.630 -1.292 4.791 1.00 97.44 97 ARG A O 1
ATOM 775 N N . ILE A 1 98 ? 8.249 -3.213 5.813 1.00 97.38 98 ILE A N 1
ATOM 776 C CA . ILE A 1 98 ? 6.922 -3.797 6.017 1.00 97.38 98 ILE A CA 1
ATOM 777 C C . ILE A 1 98 ? 6.838 -4.245 7.476 1.00 97.38 98 ILE A C 1
ATOM 779 O O . ILE A 1 98 ? 7.701 -4.986 7.944 1.00 97.38 98 ILE A O 1
ATOM 783 N N . GLU A 1 99 ? 5.817 -3.789 8.190 1.00 97.19 99 GLU A N 1
ATOM 784 C CA . GLU A 1 99 ? 5.567 -4.134 9.593 1.00 97.19 99 GLU A CA 1
ATOM 785 C C . GLU A 1 99 ? 4.142 -4.658 9.743 1.00 97.19 99 GLU A C 1
ATOM 787 O O . GLU A 1 99 ? 3.223 -4.037 9.223 1.00 97.19 99 GLU A O 1
ATOM 792 N N . GLU A 1 100 ? 3.940 -5.756 10.474 1.00 95.81 100 GLU A N 1
ATOM 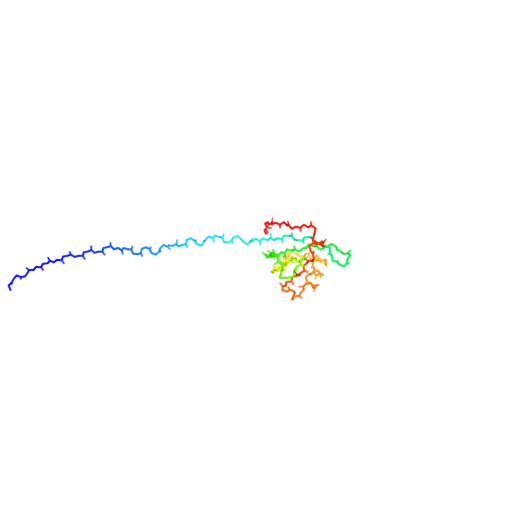793 C CA . GLU A 1 100 ? 2.610 -6.137 10.968 1.00 95.81 100 GLU A CA 1
ATOM 794 C C . GLU A 1 100 ? 2.334 -5.329 12.247 1.00 95.81 100 GLU A C 1
ATOM 796 O O . GLU A 1 100 ? 3.128 -5.368 13.188 1.00 95.81 100 GLU A O 1
ATOM 801 N N . VAL A 1 101 ? 1.251 -4.553 12.259 1.00 94.06 101 VAL A N 1
ATOM 802 C CA . VAL A 1 101 ? 0.890 -3.609 13.326 1.00 94.06 101 VAL A CA 1
ATOM 803 C C . VAL A 1 101 ? -0.517 -3.888 13.853 1.00 94.06 101 VAL A C 1
ATOM 805 O O . VAL A 1 101 ? -1.337 -4.536 13.196 1.00 94.06 101 VAL A O 1
ATOM 808 N N . GLU A 1 102 ? -0.797 -3.403 15.060 1.00 88.69 102 GLU A N 1
ATOM 809 C CA . GLU A 1 102 ? -2.158 -3.369 15.597 1.00 88.69 102 GLU A CA 1
ATOM 810 C C . GLU A 1 102 ? -2.965 -2.236 14.940 1.00 88.69 102 GLU A C 1
ATOM 812 O O . GLU A 1 102 ? -2.384 -1.295 14.394 1.00 88.69 102 GLU A O 1
ATOM 817 N N . LYS A 1 103 ? -4.297 -2.370 14.953 1.00 76.62 103 LYS A N 1
ATOM 818 C CA . LYS A 1 103 ? -5.221 -1.352 14.437 1.00 76.62 103 LYS A CA 1
ATOM 819 C C . LYS A 1 103 ? -5.334 -0.166 15.380 1.00 76.62 103 LYS A C 1
ATOM 821 O O . LYS A 1 103 ? -5.411 -0.422 16.601 1.00 76.62 103 LYS A O 1
#

Sequence (103 aa):
MARGRGVGIGNIGVELRRQKRGVVRMRIFRVSFHSNGKVYQLHAQQISQADLYGFIEISDLLFDEHTSLVIDPAEEKLKAEFAGVQRLLLPMHAVMRIEEVEK

Foldseek 3Di:
DDDDDDDDDDDDPPPVPPPPPDPPAQWKKWWWFDDPNDIDIWIASDWDCDPDPQWIKGFRTDQDPPPDPDDDPVSVVVCVVCPPPGMDTHRNVGTDDMDTDHD

Radius of gyration: 26.89 Å; chains: 1; bounding box: 67×82×37 Å

Secondary structure (DSSP, 8-state):
---------------------------EEEEEEEETTEEEEEEEEEEEE-SSTTEEEEEEEE-----SS---HHHHHHHHHTTT--EEEEEGGGEEEEEEE--

pLDDT: mean 80.02, std 19.18, range [40.88, 97.81]